Protein AF-A0A1V8TW25-F1 (afdb_monomer)

Structure (mmCIF, N/CA/C/O backbone):
data_AF-A0A1V8TW25-F1
#
_entry.id   AF-A0A1V8TW25-F1
#
loop_
_atom_site.group_PDB
_atom_site.id
_atom_site.type_symbol
_atom_site.label_atom_id
_atom_site.label_alt_id
_atom_site.label_comp_id
_atom_site.label_asym_id
_atom_site.label_entity_id
_atom_site.label_seq_id
_atom_site.pdbx_PDB_ins_code
_atom_site.Cartn_x
_atom_site.Cartn_y
_atom_site.Cartn_z
_atom_site.occupancy
_atom_site.B_iso_or_equiv
_atom_site.auth_seq_id
_atom_site.auth_comp_id
_atom_site.auth_asym_id
_atom_site.auth_atom_id
_atom_site.pdbx_PDB_model_num
ATOM 1 N N . GLY A 1 1 ? 4.333 6.235 -9.903 1.00 65.50 1 GLY A N 1
ATOM 2 C CA . GLY A 1 1 ? 3.315 5.379 -10.537 1.00 65.50 1 GLY A CA 1
ATOM 3 C C . GLY A 1 1 ? 2.230 5.117 -9.520 1.00 65.50 1 GLY A C 1
ATOM 4 O O . GLY A 1 1 ? 2.455 5.393 -8.349 1.00 65.50 1 GLY A O 1
ATOM 5 N N . MET A 1 2 ? 1.068 4.626 -9.938 1.00 74.69 2 MET A N 1
ATOM 6 C CA . MET A 1 2 ? 0.013 4.223 -9.002 1.00 74.69 2 MET A CA 1
ATOM 7 C C . MET A 1 2 ? 0.262 2.785 -8.531 1.00 74.69 2 MET A C 1
ATOM 9 O O . MET A 1 2 ? 0.697 1.964 -9.337 1.00 74.69 2 MET A O 1
ATOM 13 N N . LEU A 1 3 ? -0.008 2.494 -7.254 1.00 77.38 3 LEU A N 1
ATOM 14 C CA . LEU A 1 3 ? 0.042 1.143 -6.693 1.00 77.38 3 LEU A CA 1
ATOM 15 C C . LEU A 1 3 ? -1.385 0.630 -6.430 1.00 77.38 3 LEU A C 1
ATOM 17 O O . LEU A 1 3 ? -1.917 0.887 -5.351 1.00 77.38 3 LEU A O 1
ATOM 21 N N . PRO A 1 4 ? -2.043 -0.061 -7.381 1.00 82.00 4 PRO A N 1
ATOM 22 C CA . PRO A 1 4 ? -3.211 -0.875 -7.059 1.00 82.00 4 PRO A CA 1
ATOM 23 C C . PRO A 1 4 ? -2.842 -1.988 -6.072 1.00 82.00 4 PRO A C 1
ATOM 25 O O . PRO A 1 4 ? -2.096 -2.909 -6.405 1.00 82.00 4 PRO A O 1
ATOM 28 N N . LEU A 1 5 ? -3.387 -1.893 -4.863 1.00 85.06 5 LEU A N 1
ATOM 29 C CA . LEU A 1 5 ? -3.266 -2.891 -3.808 1.00 85.06 5 LEU A CA 1
ATOM 30 C C . LEU A 1 5 ? -4.661 -3.390 -3.449 1.00 85.06 5 LEU A C 1
ATOM 32 O O . LEU A 1 5 ? -5.619 -2.614 -3.444 1.00 85.06 5 LEU A O 1
ATOM 36 N N . THR A 1 6 ? -4.777 -4.678 -3.153 1.00 87.75 6 THR A N 1
ATOM 37 C CA . THR A 1 6 ? -6.023 -5.291 -2.694 1.00 87.75 6 THR A CA 1
ATOM 38 C C . THR A 1 6 ? -5.841 -5.835 -1.291 1.00 87.75 6 THR A C 1
ATOM 40 O O . THR A 1 6 ? -4.783 -6.354 -0.953 1.00 87.75 6 THR A O 1
ATOM 43 N N . PHE A 1 7 ? -6.868 -5.732 -0.454 1.00 89.75 7 PHE A N 1
ATOM 44 C CA . PHE A 1 7 ? -6.835 -6.363 0.861 1.00 89.75 7 PHE A CA 1
ATOM 45 C C . PHE A 1 7 ? -6.793 -7.882 0.697 1.00 89.75 7 PHE A C 1
ATOM 47 O O . PHE A 1 7 ? -7.620 -8.447 -0.022 1.00 89.75 7 PHE A O 1
ATOM 54 N N . SER A 1 8 ? -5.828 -8.549 1.340 1.00 88.44 8 SER A N 1
ATOM 55 C CA . SER A 1 8 ? -5.794 -10.015 1.340 1.00 88.44 8 SER A CA 1
ATOM 56 C C . SER A 1 8 ? -6.997 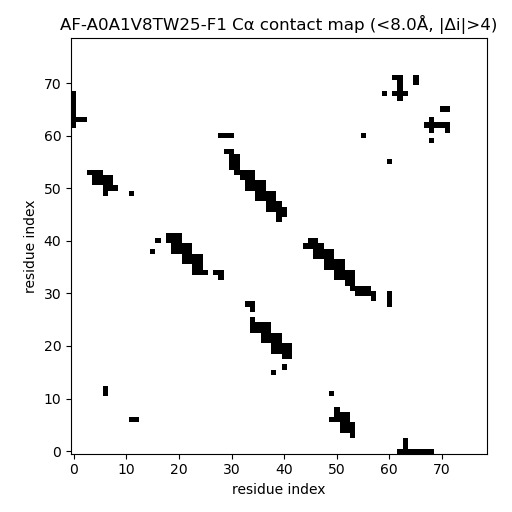-10.587 2.098 1.00 88.44 8 SER A C 1
ATOM 58 O O . SER A 1 8 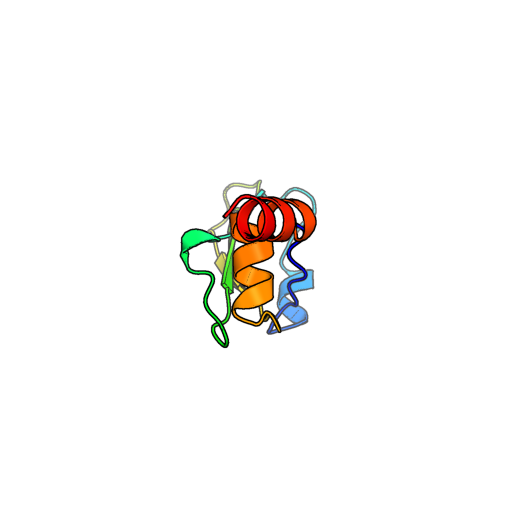? -7.517 -11.628 1.705 1.00 88.44 8 SER A O 1
ATOM 60 N N . ASN A 1 9 ? -7.464 -9.884 3.137 1.00 87.62 9 ASN A N 1
ATOM 61 C CA . ASN A 1 9 ? -8.719 -10.162 3.823 1.00 87.62 9 ASN A CA 1
ATOM 62 C C . ASN A 1 9 ? -9.673 -8.954 3.694 1.00 87.62 9 ASN A C 1
ATOM 64 O O . ASN A 1 9 ? -9.342 -7.874 4.185 1.00 87.62 9 ASN A O 1
ATOM 68 N N . PRO A 1 10 ? -10.857 -9.107 3.074 1.00 86.94 10 PRO A N 1
ATOM 69 C CA . PRO A 1 10 ? -11.845 -8.034 2.962 1.00 86.94 10 PRO A CA 1
ATOM 70 C C . PRO A 1 10 ? -12.263 -7.423 4.305 1.00 86.94 10 PRO A C 1
ATOM 72 O O . PRO A 1 10 ? -12.521 -6.227 4.360 1.00 86.94 10 PRO A O 1
ATOM 75 N N . GLU A 1 11 ? -12.279 -8.205 5.387 1.00 88.94 11 GLU A N 1
ATOM 76 C CA . GLU A 1 11 ? -12.658 -7.730 6.729 1.00 88.94 11 GLU A CA 1
ATOM 77 C C . GLU A 1 11 ? -11.677 -6.697 7.301 1.00 88.94 11 GLU A C 1
ATOM 79 O O . GLU A 1 11 ? -12.019 -5.946 8.214 1.00 88.94 11 GLU A O 1
ATOM 84 N N . ASP A 1 12 ? -10.444 -6.638 6.786 1.00 86.56 12 ASP A N 1
ATOM 85 C CA . ASP A 1 12 ? -9.476 -5.631 7.220 1.00 86.56 12 ASP A CA 1
ATOM 86 C C . ASP A 1 12 ? -9.869 -4.226 6.754 1.00 86.56 12 ASP A C 1
ATOM 88 O O . ASP A 1 12 ? -9.480 -3.250 7.391 1.00 86.56 12 ASP A O 1
ATOM 92 N N . TYR A 1 13 ? -10.692 -4.114 5.707 1.00 86.56 13 TYR A N 1
ATOM 93 C CA . TYR A 1 13 ? -11.257 -2.837 5.280 1.00 86.56 13 TYR A CA 1
ATOM 94 C C . TYR A 1 13 ? -12.120 -2.208 6.380 1.00 86.56 13 TYR A C 1
ATOM 96 O O . TYR A 1 13 ? -11.967 -1.027 6.677 1.00 86.56 13 TYR A O 1
ATOM 104 N N . ASP A 1 14 ? -12.960 -3.007 7.042 1.00 86.75 14 ASP A N 1
ATOM 105 C CA . ASP A 1 14 ? -13.873 -2.527 8.088 1.00 86.75 14 ASP A CA 1
ATOM 106 C C . ASP A 1 14 ? -13.135 -2.086 9.364 1.00 86.75 14 ASP A C 1
ATOM 108 O O . ASP A 1 14 ? -13.651 -1.296 10.159 1.00 86.75 14 ASP A O 1
ATOM 112 N N . LYS A 1 15 ? -11.907 -2.581 9.568 1.00 84.06 15 LYS A N 1
ATOM 113 C CA . LYS A 1 15 ? -11.058 -2.212 10.710 1.00 84.06 15 LYS A CA 1
ATOM 114 C C . LYS A 1 15 ? -10.406 -0.843 10.541 1.00 84.06 15 LYS A C 1
ATOM 116 O O . LYS A 1 15 ? -10.034 -0.238 11.543 1.00 84.06 15 LYS A O 1
ATOM 121 N N . ILE A 1 16 ? -10.247 -0.370 9.307 1.00 85.88 16 ILE A N 1
ATOM 122 C CA . ILE A 1 16 ? -9.565 0.887 8.998 1.00 85.88 16 ILE A CA 1
ATOM 123 C C . ILE A 1 16 ? -10.582 2.022 9.053 1.00 85.88 16 ILE A C 1
ATOM 125 O O . ILE A 1 16 ? -11.551 2.047 8.296 1.00 85.88 16 ILE A O 1
ATOM 129 N N . GLN A 1 17 ? -10.363 2.988 9.939 1.00 86.56 17 GLN A N 1
ATOM 130 C CA . GLN A 1 17 ? -11.206 4.173 10.022 1.00 86.56 17 GLN A CA 1
ATOM 131 C C . GLN A 1 17 ? -10.685 5.284 9.096 1.00 86.56 17 GLN A C 1
ATOM 133 O O . GLN A 1 17 ? -9.479 5.398 8.879 1.00 86.56 17 GLN A O 1
ATOM 138 N N . PRO A 1 18 ? -11.558 6.176 8.588 1.00 85.00 18 PRO A N 1
ATOM 139 C CA . PRO A 1 18 ? -11.155 7.267 7.692 1.00 85.00 18 PRO A CA 1
ATOM 140 C C . PRO A 1 18 ? -10.139 8.249 8.289 1.00 85.00 18 PRO A C 1
ATOM 142 O O . PRO A 1 18 ? -9.462 8.955 7.548 1.00 85.00 18 PRO A O 1
ATOM 145 N N . ALA A 1 19 ? -10.076 8.334 9.619 1.00 86.81 19 ALA A N 1
ATOM 146 C CA . ALA A 1 19 ? -9.157 9.212 10.331 1.00 86.81 19 ALA A CA 1
ATOM 147 C C . ALA A 1 19 ? -7.824 8.529 10.691 1.00 86.81 19 ALA A C 1
ATOM 149 O O . ALA A 1 19 ? -6.894 9.194 11.150 1.00 86.81 19 ALA A O 1
ATOM 150 N N . ASP A 1 20 ? -7.712 7.215 10.473 1.00 88.00 20 ASP A N 1
ATOM 151 C CA . ASP A 1 20 ? -6.499 6.471 10.781 1.00 88.00 20 ASP A CA 1
ATOM 152 C C . ASP A 1 20 ? -5.388 6.822 9.791 1.00 88.00 20 ASP A C 1
ATOM 154 O O . ASP A 1 20 ? -5.606 7.024 8.593 1.00 88.00 20 ASP A O 1
ATOM 158 N N . LYS A 1 21 ? -4.157 6.877 10.296 1.00 89.81 21 LYS A N 1
ATOM 159 C CA . LYS A 1 21 ? -2.979 7.017 9.443 1.00 89.81 21 LYS A CA 1
ATOM 160 C C . LYS A 1 21 ? -2.559 5.646 8.951 1.00 89.81 21 LYS A C 1
ATOM 162 O O . LYS A 1 21 ? -2.569 4.688 9.713 1.00 89.81 21 LYS A O 1
ATOM 167 N N . VAL A 1 22 ? -2.158 5.554 7.692 1.00 89.50 22 VAL A N 1
ATOM 168 C CA . VAL A 1 22 ? -1.682 4.299 7.111 1.00 89.50 22 VAL A CA 1
ATOM 169 C C . VAL A 1 22 ? -0.277 4.480 6.558 1.00 89.50 22 VAL A C 1
ATOM 171 O O . VAL A 1 22 ? -0.020 5.388 5.770 1.00 89.50 22 VAL A O 1
ATOM 174 N N . ASP A 1 23 ? 0.617 3.593 6.970 1.00 90.00 23 ASP A N 1
ATOM 175 C CA . ASP A 1 23 ? 1.997 3.525 6.524 1.00 90.00 23 ASP A CA 1
ATOM 176 C C . ASP A 1 23 ? 2.160 2.298 5.629 1.00 90.00 23 ASP A C 1
ATOM 178 O O . ASP A 1 23 ? 1.899 1.160 6.022 1.00 90.00 23 ASP A O 1
ATOM 182 N N . LEU A 1 24 ? 2.595 2.525 4.393 1.00 87.62 24 LEU A N 1
ATOM 183 C CA . LEU A 1 24 ? 2.819 1.467 3.417 1.00 87.62 24 LEU A CA 1
ATOM 184 C C . LEU A 1 24 ? 4.323 1.206 3.281 1.00 87.62 24 LEU A C 1
ATOM 186 O O . LEU A 1 24 ? 5.067 2.081 2.830 1.00 87.62 24 LEU A O 1
ATOM 190 N N . LEU A 1 25 ? 4.778 -0.006 3.615 1.00 84.12 25 LEU A N 1
ATOM 191 C CA . LEU A 1 25 ? 6.191 -0.389 3.499 1.00 84.12 25 LEU A CA 1
ATOM 192 C C . LEU A 1 25 ? 6.578 -0.712 2.042 1.00 84.12 25 LEU A C 1
ATOM 194 O O . LEU A 1 25 ? 6.885 -1.845 1.678 1.00 84.12 25 LEU A O 1
ATOM 198 N N . CYS A 1 26 ? 6.604 0.314 1.186 1.00 77.06 26 CYS A N 1
ATOM 199 C CA . CYS A 1 26 ? 6.988 0.224 -0.232 1.00 77.06 26 CYS A CA 1
ATOM 200 C C . CYS A 1 26 ? 8.418 -0.282 -0.473 1.00 77.06 26 CYS A C 1
ATOM 202 O O . CYS A 1 26 ? 8.744 -0.692 -1.586 1.00 77.06 26 CYS A O 1
ATOM 204 N N . THR A 1 27 ? 9.281 -0.248 0.542 1.00 77.69 27 THR A N 1
ATOM 205 C CA . THR A 1 27 ? 10.652 -0.770 0.475 1.00 77.69 27 THR A CA 1
ATOM 206 C C . THR A 1 27 ? 10.708 -2.285 0.303 1.00 77.69 27 THR A C 1
ATOM 208 O O . THR A 1 27 ? 11.696 -2.791 -0.221 1.00 77.69 27 THR A O 1
ATOM 211 N N . GLU A 1 28 ? 9.657 -3.005 0.700 1.00 74.06 28 GLU A N 1
ATOM 212 C CA . GLU A 1 28 ? 9.574 -4.468 0.607 1.00 74.06 28 GLU A CA 1
ATOM 213 C C . GLU A 1 28 ? 8.842 -4.955 -0.654 1.00 74.06 28 GLU A C 1
ATOM 215 O O . GLU A 1 28 ? 8.636 -6.156 -0.826 1.00 74.06 28 GLU A O 1
ATOM 220 N N . LEU A 1 29 ? 8.468 -4.037 -1.555 1.00 79.75 29 LEU A N 1
ATOM 221 C CA . LEU A 1 29 ? 7.746 -4.349 -2.786 1.00 79.75 29 LEU A CA 1
ATOM 222 C C . LEU A 1 29 ? 8.541 -5.345 -3.650 1.00 79.75 29 LEU A C 1
ATOM 224 O O . LEU A 1 29 ? 9.589 -5.010 -4.213 1.00 79.75 29 LEU A O 1
ATOM 228 N N . ALA A 1 30 ? 8.015 -6.562 -3.780 1.00 80.75 30 ALA A N 1
ATOM 229 C CA . ALA A 1 30 ? 8.622 -7.651 -4.536 1.00 80.75 30 ALA A CA 1
ATOM 230 C C . ALA A 1 30 ? 7.555 -8.471 -5.268 1.00 80.75 30 ALA A C 1
ATOM 232 O O . ALA A 1 30 ? 6.444 -8.655 -4.778 1.00 80.75 30 ALA A O 1
ATOM 233 N N . VAL A 1 31 ? 7.899 -8.995 -6.445 1.00 83.00 31 VAL A N 1
ATOM 234 C CA . VAL A 1 31 ? 6.974 -9.802 -7.252 1.00 83.00 31 VAL A CA 1
ATOM 235 C C . VAL A 1 31 ? 6.516 -11.033 -6.475 1.00 83.00 31 VAL A C 1
ATOM 237 O O . VAL A 1 31 ? 7.330 -11.768 -5.919 1.00 83.00 31 VAL A O 1
ATOM 240 N N . GLY A 1 32 ? 5.200 -11.245 -6.444 1.00 79.75 32 GLY A N 1
ATOM 241 C CA . GLY A 1 32 ? 4.583 -12.386 -5.768 1.00 79.75 32 GLY A CA 1
ATOM 242 C C . GLY A 1 32 ? 4.620 -12.333 -4.239 1.00 79.75 32 GLY A C 1
ATOM 243 O O . GLY A 1 32 ? 4.210 -13.306 -3.611 1.00 79.75 32 GLY A O 1
ATOM 244 N N . LYS A 1 33 ? 5.085 -11.234 -3.627 1.00 83.62 33 LYS A N 1
ATOM 245 C CA . LYS A 1 33 ? 5.016 -11.046 -2.175 1.00 83.62 33 LYS A CA 1
ATOM 246 C C . LYS A 1 33 ? 3.874 -10.101 -1.804 1.00 83.62 33 LYS A C 1
ATOM 248 O O . LYS A 1 33 ? 3.716 -9.076 -2.457 1.00 83.62 33 LYS A O 1
ATOM 253 N N . PRO A 1 34 ? 3.087 -10.415 -0.764 1.00 85.38 34 PRO A N 1
ATOM 254 C CA . PR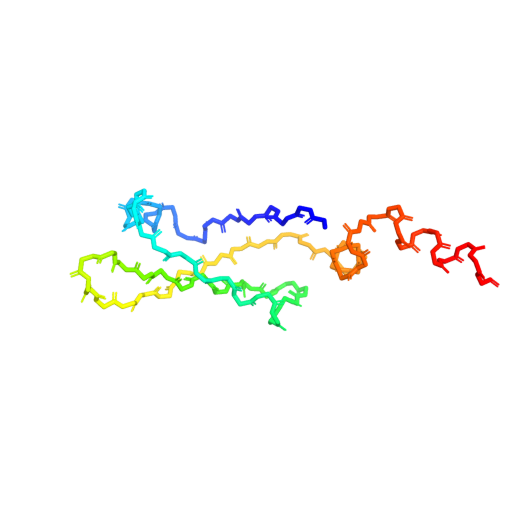O A 1 34 ? 2.151 -9.451 -0.210 1.00 85.38 34 PRO A CA 1
ATOM 255 C C . PRO A 1 34 ? 2.914 -8.277 0.417 1.00 85.38 34 PRO A C 1
ATOM 257 O O . PRO A 1 34 ? 4.016 -8.441 0.942 1.00 85.38 34 PRO A O 1
ATOM 260 N N . MET A 1 35 ? 2.313 -7.096 0.356 1.00 87.69 35 MET A N 1
ATOM 261 C CA . MET A 1 35 ? 2.763 -5.902 1.057 1.00 87.69 35 MET A CA 1
ATOM 262 C C . MET A 1 35 ? 2.116 -5.805 2.430 1.00 87.69 35 MET A C 1
ATOM 264 O O . MET A 1 35 ? 0.999 -6.265 2.633 1.00 87.69 35 MET A O 1
ATOM 268 N N . THR A 1 36 ? 2.79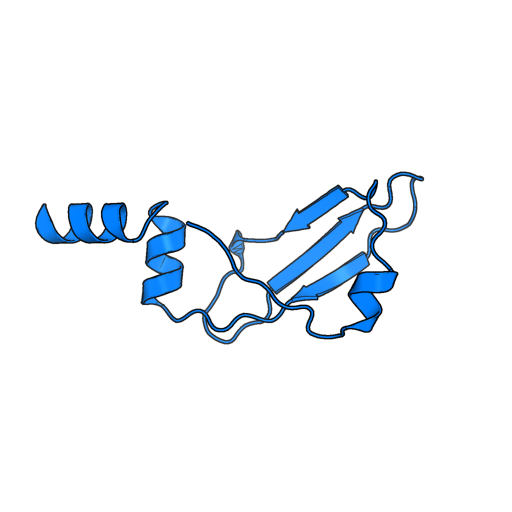1 -5.129 3.350 1.00 89.44 36 THR A N 1
ATOM 269 C CA . THR A 1 36 ? 2.250 -4.851 4.679 1.00 89.44 36 THR A CA 1
ATOM 270 C C . THR A 1 36 ? 1.851 -3.384 4.769 1.00 89.44 36 THR A C 1
ATOM 272 O O . THR A 1 36 ? 2.674 -2.490 4.546 1.00 89.44 36 THR A O 1
ATOM 275 N N . LEU A 1 37 ? 0.581 -3.139 5.085 1.00 90.00 37 LEU A N 1
ATOM 276 C CA . LEU A 1 37 ? 0.046 -1.828 5.425 1.00 90.00 37 LEU A CA 1
ATOM 277 C C . LEU A 1 37 ? -0.074 -1.734 6.938 1.00 90.00 37 LEU A C 1
ATOM 279 O O . LEU A 1 37 ? -0.872 -2.444 7.542 1.00 90.00 37 LEU A O 1
ATOM 283 N N . ARG A 1 38 ? 0.696 -0.849 7.556 1.00 90.56 38 ARG A N 1
ATOM 284 C CA . ARG A 1 38 ? 0.584 -0.588 8.983 1.00 90.56 38 ARG A CA 1
ATOM 285 C C . ARG A 1 38 ? -0.422 0.522 9.218 1.00 90.56 38 ARG A C 1
ATOM 287 O O . ARG A 1 38 ? -0.239 1.648 8.767 1.00 90.56 38 ARG A O 1
ATOM 294 N N . VAL A 1 39 ? -1.487 0.209 9.933 1.00 90.88 39 VAL A N 1
ATOM 295 C CA . VAL A 1 39 ? -2.541 1.156 10.279 1.00 90.88 39 VAL A CA 1
ATOM 296 C C . VAL A 1 39 ? -2.269 1.678 11.683 1.00 90.88 39 VAL A C 1
ATOM 298 O O . VAL A 1 39 ? -2.026 0.910 12.612 1.00 90.88 39 VAL A O 1
ATOM 301 N N . HIS A 1 40 ? -2.292 2.996 11.825 1.00 90.25 40 HIS A N 1
ATOM 302 C CA . HIS A 1 40 ? -2.082 3.756 13.046 1.00 90.25 40 HIS A CA 1
ATOM 303 C C . HIS A 1 40 ? -3.397 4.439 13.431 1.00 90.25 40 HIS A C 1
ATOM 305 O O . HIS A 1 40 ? -3.729 5.488 12.863 1.00 90.25 40 HIS A O 1
ATOM 311 N N . PRO A 1 41 ? -4.143 3.873 14.394 1.00 89.00 41 PRO A N 1
ATOM 312 C CA . PRO A 1 41 ? -5.393 4.464 14.835 1.00 89.00 41 PRO A CA 1
ATOM 313 C C . PRO A 1 41 ? -5.184 5.864 15.415 1.00 89.00 41 PRO A C 1
ATOM 315 O O . PRO A 1 41 ? -4.343 6.053 16.298 1.00 89.00 41 PRO A O 1
ATOM 318 N N . GLU A 1 42 ? -5.980 6.842 14.975 1.00 81.31 42 GLU A N 1
ATOM 319 C CA . GLU A 1 42 ? -5.831 8.245 15.410 1.00 81.31 42 GLU A CA 1
ATOM 320 C C . GLU A 1 42 ? -5.964 8.393 16.934 1.00 81.31 42 GLU A C 1
ATOM 322 O O . GLU A 1 42 ? -5.270 9.184 17.571 1.00 81.31 42 GLU A O 1
ATOM 327 N N . LYS A 1 43 ? -6.815 7.565 17.547 1.00 77.31 43 LYS A N 1
ATOM 328 C CA . LYS A 1 43 ? -7.124 7.600 18.984 1.00 77.31 43 LYS A CA 1
ATOM 329 C C . LYS A 1 43 ? -6.026 7.013 19.884 1.00 77.31 43 LYS A C 1
ATOM 331 O O . LYS A 1 43 ? -6.303 6.682 21.034 1.00 77.31 43 LYS A O 1
ATOM 336 N N . GLY A 1 44 ? -4.799 6.855 19.381 1.00 69.94 44 GLY A N 1
ATOM 337 C CA . GLY A 1 44 ? -3.691 6.251 20.128 1.00 69.94 44 GLY A CA 1
ATOM 338 C C . GLY A 1 44 ? -3.877 4.750 20.373 1.00 69.94 44 GLY A C 1
ATOM 339 O O . GLY A 1 44 ? -3.315 4.204 21.321 1.00 69.94 44 GLY A O 1
ATOM 340 N N . GLY A 1 45 ? -4.694 4.095 19.543 1.00 74.62 45 GLY A N 1
ATOM 341 C CA . GLY A 1 45 ? -4.857 2.645 19.558 1.00 74.62 45 GLY A CA 1
ATOM 342 C C . GLY A 1 45 ? -3.595 1.930 19.074 1.00 74.62 45 GLY A C 1
ATOM 343 O O . GLY A 1 45 ? -2.714 2.532 18.459 1.00 74.62 45 GLY A O 1
ATOM 344 N N . SER A 1 46 ? -3.499 0.630 19.351 1.00 83.44 46 SER A N 1
ATOM 345 C CA . SER A 1 46 ? -2.379 -0.181 18.876 1.00 83.44 46 SER A CA 1
ATOM 346 C C . SER A 1 46 ? -2.341 -0.224 17.352 1.00 83.44 46 SER A C 1
ATOM 348 O O . SER A 1 46 ? -3.361 -0.441 16.699 1.00 83.44 46 SER A O 1
ATOM 350 N N . THR A 1 47 ? -1.145 -0.045 16.799 1.00 89.94 47 THR A N 1
ATOM 351 C CA . THR A 1 47 ? -0.904 -0.218 15.369 1.00 89.94 47 THR A CA 1
ATOM 352 C C . THR A 1 47 ? -1.110 -1.670 14.978 1.00 89.94 47 THR A C 1
ATOM 354 O O . THR A 1 47 ? -0.657 -2.564 15.699 1.00 89.94 47 THR A O 1
ATOM 357 N N . PHE A 1 48 ? -1.733 -1.908 13.833 1.00 88.75 48 PHE A N 1
ATOM 358 C CA . PHE A 1 48 ? -1.912 -3.251 13.299 1.00 88.75 48 PHE A CA 1
ATOM 359 C C . PHE A 1 48 ? -1.452 -3.325 11.851 1.00 88.75 48 PHE A C 1
ATOM 361 O O . PHE A 1 48 ? -1.541 -2.357 11.099 1.00 88.75 48 PHE A O 1
ATOM 368 N N . ASP A 1 49 ? -0.949 -4.497 11.490 1.00 90.94 49 ASP A N 1
ATOM 369 C CA . ASP A 1 49 ? -0.397 -4.768 10.174 1.00 90.94 49 ASP A CA 1
ATOM 370 C C . ASP A 1 49 ? -1.445 -5.524 9.351 1.00 90.94 49 ASP A C 1
ATOM 372 O O . ASP A 1 49 ? -1.939 -6.576 9.759 1.00 90.94 49 ASP A O 1
ATOM 376 N N . VAL A 1 50 ? -1.797 -4.964 8.197 1.00 89.88 50 VAL A N 1
ATOM 377 C CA . VAL A 1 50 ? -2.771 -5.501 7.250 1.00 89.88 50 VAL A CA 1
ATOM 378 C C . VAL A 1 50 ? -2.027 -6.017 6.018 1.00 89.88 50 VAL A C 1
ATOM 380 O O . VAL A 1 50 ? -1.346 -5.234 5.346 1.00 89.88 50 VAL A O 1
ATOM 383 N N . PRO A 1 51 ? -2.137 -7.316 5.692 1.00 89.50 51 PRO A N 1
ATOM 384 C CA . PRO A 1 51 ? -1.569 -7.854 4.469 1.00 89.50 51 PRO A CA 1
ATOM 385 C C . PRO A 1 51 ? -2.374 -7.383 3.249 1.00 89.50 51 PRO A C 1
ATOM 387 O O . PRO A 1 51 ? -3.597 -7.532 3.168 1.00 89.50 51 PRO A O 1
ATOM 390 N N . LEU A 1 52 ? -1.661 -6.819 2.281 1.00 89.69 52 LEU A N 1
ATOM 391 C CA . LEU A 1 52 ? -2.171 -6.381 0.994 1.00 89.69 52 LEU A CA 1
ATOM 392 C C . LEU A 1 52 ? -1.573 -7.237 -0.121 1.00 89.69 52 LEU A C 1
ATOM 394 O O . LEU A 1 52 ? -0.360 -7.402 -0.235 1.00 89.69 52 LEU A O 1
ATOM 398 N N . SER A 1 53 ? -2.424 -7.741 -0.997 1.00 88.69 53 SER A N 1
ATOM 399 C CA . SER A 1 53 ? -2.031 -8.463 -2.197 1.00 88.69 53 SER A CA 1
ATOM 400 C C . SER A 1 53 ? -1.847 -7.505 -3.374 1.00 88.69 53 SER A C 1
ATOM 402 O O . SER A 1 53 ? -2.505 -6.469 -3.4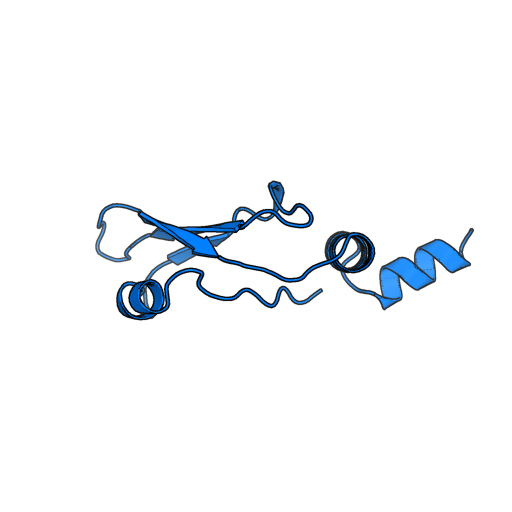85 1.00 88.69 53 SER A O 1
ATOM 404 N N . HIS A 1 54 ? -0.965 -7.875 -4.300 1.00 86.94 54 HIS A N 1
ATOM 405 C CA . HIS A 1 54 ? -0.810 -7.181 -5.572 1.00 86.94 54 HIS A CA 1
ATOM 406 C C . HIS A 1 54 ? -0.457 -8.150 -6.697 1.00 86.94 54 HIS A C 1
ATOM 408 O O . HIS A 1 54 ? 0.109 -9.218 -6.471 1.00 86.94 54 HIS A O 1
ATOM 414 N N . THR A 1 55 ? -0.727 -7.744 -7.934 1.00 84.38 55 THR A N 1
ATOM 415 C CA . THR A 1 55 ? -0.427 -8.528 -9.143 1.00 84.38 55 THR A CA 1
ATOM 416 C C . THR A 1 55 ? 0.721 -7.938 -9.963 1.00 84.38 55 THR A C 1
ATOM 418 O O . THR A 1 55 ? 0.872 -8.270 -11.138 1.00 84.38 55 THR A O 1
ATOM 421 N N . PHE A 1 56 ? 1.550 -7.075 -9.358 1.00 82.75 56 PHE A N 1
ATOM 422 C CA . PHE A 1 56 ? 2.686 -6.480 -10.059 1.00 82.75 56 PHE A CA 1
ATOM 423 C C . PHE A 1 56 ? 3.703 -7.510 -10.542 1.00 82.75 56 PHE A C 1
ATOM 425 O O . PHE A 1 56 ? 4.163 -8.363 -9.781 1.00 82.75 56 PHE A O 1
ATOM 432 N N . ASN A 1 57 ? 4.110 -7.348 -11.798 1.00 81.62 57 ASN A N 1
ATOM 433 C CA . ASN A 1 57 ? 5.303 -7.978 -12.353 1.00 81.62 57 ASN A CA 1
ATOM 434 C C . ASN A 1 57 ? 6.539 -7.068 -12.190 1.00 81.62 57 ASN A C 1
ATOM 436 O O . ASN A 1 57 ? 6.420 -5.899 -11.813 1.00 81.62 57 ASN A O 1
ATOM 440 N N . GLU A 1 58 ? 7.731 -7.591 -12.49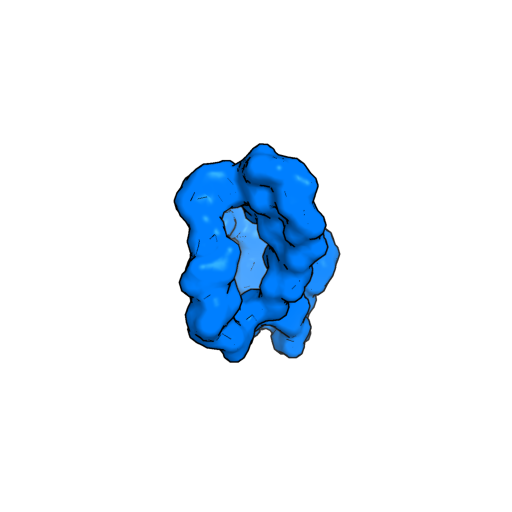1 1.00 80.44 58 GLU A N 1
ATOM 441 C CA . GLU A 1 5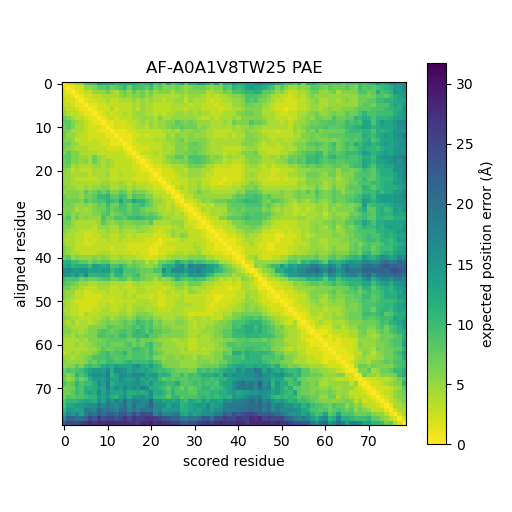8 ? 8.997 -6.851 -12.336 1.00 80.44 58 GLU A CA 1
ATOM 442 C C . GLU A 1 58 ? 8.990 -5.520 -13.101 1.00 80.44 58 GLU A C 1
ATOM 444 O O . GLU A 1 58 ? 9.369 -4.489 -12.550 1.00 80.44 58 GLU A O 1
ATOM 449 N N . GLY A 1 59 ? 8.467 -5.511 -14.332 1.00 78.56 59 GLY A N 1
ATOM 450 C CA . GLY A 1 59 ? 8.393 -4.304 -15.158 1.00 78.56 59 GLY A CA 1
ATOM 451 C C . GLY A 1 59 ? 7.488 -3.215 -14.571 1.00 78.56 59 GLY A C 1
ATOM 452 O O . GLY A 1 59 ? 7.826 -2.034 -14.614 1.00 78.56 59 GLY A O 1
ATOM 453 N N . GLN A 1 60 ? 6.359 -3.586 -13.966 1.00 78.69 60 GLN A N 1
ATOM 454 C CA . GLN A 1 60 ? 5.473 -2.633 -13.293 1.00 78.69 60 GLN A CA 1
ATOM 455 C C . GLN A 1 60 ? 6.084 -2.094 -11.993 1.00 78.69 60 GLN A C 1
ATOM 457 O O . GLN A 1 60 ? 5.923 -0.910 -11.690 1.00 78.69 60 GLN A O 1
ATOM 462 N N . ILE A 1 61 ? 6.828 -2.924 -11.253 1.00 80.50 61 ILE A N 1
ATOM 463 C CA . ILE A 1 61 ? 7.606 -2.472 -10.088 1.00 80.50 61 ILE A CA 1
ATOM 464 C C . ILE A 1 61 ? 8.678 -1.470 -10.527 1.00 80.50 61 ILE A C 1
ATOM 466 O O . ILE A 1 61 ? 8.870 -0.445 -9.872 1.00 80.50 61 ILE A O 1
ATOM 470 N N . GLU A 1 62 ? 9.351 -1.706 -11.652 1.00 78.88 62 GLU A N 1
ATOM 471 C CA . GLU A 1 62 ? 10.288 -0.734 -12.217 1.00 78.88 62 GLU A CA 1
ATOM 472 C C . GLU A 1 62 ? 9.594 0.576 -12.598 1.00 78.88 62 GLU A C 1
ATOM 474 O O . GLU A 1 62 ? 10.075 1.645 -12.226 1.00 78.88 62 GLU A O 1
ATOM 479 N N . TRP A 1 63 ? 8.433 0.535 -13.260 1.00 80.88 63 TRP A N 1
ATOM 480 C CA . TRP A 1 63 ? 7.649 1.745 -13.552 1.00 80.88 63 TRP A CA 1
ATOM 481 C C . TRP A 1 63 ? 7.299 2.530 -12.292 1.00 80.88 63 TRP A C 1
ATOM 483 O O . TRP A 1 63 ? 7.284 3.763 -12.307 1.00 80.88 63 TRP A O 1
ATOM 493 N N . PHE A 1 64 ? 7.020 1.827 -11.195 1.00 78.75 64 PHE A N 1
ATOM 494 C CA . PHE A 1 64 ? 6.808 2.454 -9.903 1.00 78.75 64 PHE A CA 1
ATOM 495 C C . PHE A 1 64 ? 8.093 3.114 -9.381 1.00 78.75 64 PHE A C 1
ATOM 497 O O . PHE A 1 64 ? 8.057 4.306 -9.072 1.00 78.75 64 PHE A O 1
ATOM 504 N N . LYS A 1 65 ? 9.230 2.400 -9.385 1.00 75.81 65 LYS A N 1
ATOM 505 C CA . LYS A 1 65 ? 10.550 2.925 -8.975 1.00 75.81 65 LYS A CA 1
ATOM 506 C C . LYS A 1 65 ? 10.982 4.153 -9.782 1.00 75.81 65 LYS A C 1
ATOM 508 O O . LYS A 1 65 ? 11.562 5.076 -9.222 1.00 75.81 65 LYS A O 1
ATOM 513 N N . PHE A 1 66 ? 10.675 4.192 -11.078 1.00 74.69 66 PHE A N 1
ATOM 514 C CA . PHE A 1 66 ? 10.989 5.318 -11.965 1.00 74.69 66 PHE A CA 1
ATOM 515 C C . PHE A 1 66 ? 9.934 6.435 -11.948 1.00 74.69 66 PHE A C 1
ATOM 517 O O . PHE A 1 66 ? 10.059 7.421 -12.674 1.00 74.69 66 PHE A O 1
ATOM 524 N N . GLY A 1 67 ? 8.882 6.314 -11.138 1.00 71.12 67 GLY A N 1
ATOM 525 C CA . GLY A 1 67 ? 7.821 7.312 -11.025 1.00 71.12 67 GLY A CA 1
ATOM 526 C C . GLY A 1 67 ? 6.752 7.222 -12.119 1.00 71.12 67 GLY A C 1
ATOM 527 O O . GLY A 1 67 ? 5.605 7.582 -11.857 1.00 71.12 67 GLY A O 1
ATOM 528 N N . SER A 1 68 ? 7.044 6.663 -13.293 1.00 74.12 68 SER A N 1
ATOM 529 C CA . SER A 1 68 ? 6.041 6.306 -14.303 1.00 74.12 68 SER A CA 1
ATOM 5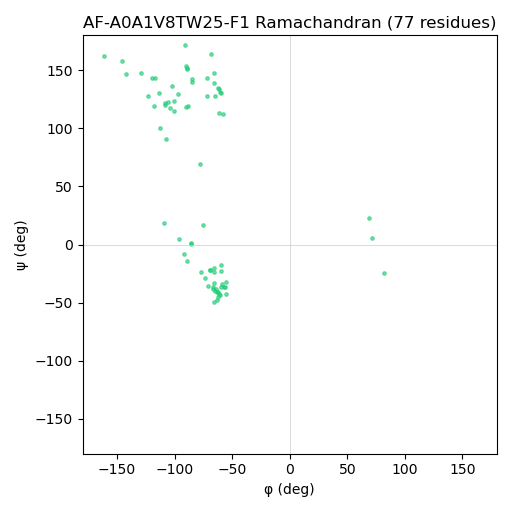30 C C . SER A 1 68 ? 6.587 5.292 -15.317 1.00 74.12 68 SER A C 1
ATOM 532 O O . SER A 1 68 ? 7.800 5.150 -15.488 1.00 74.12 68 SER A O 1
ATOM 534 N N . ALA A 1 69 ? 5.681 4.626 -16.043 1.00 73.25 69 ALA A N 1
ATOM 535 C CA . ALA A 1 69 ? 6.053 3.798 -17.191 1.00 73.25 69 ALA A CA 1
ATOM 536 C C . ALA A 1 69 ? 6.765 4.624 -18.276 1.00 73.25 69 ALA A C 1
ATOM 538 O O . ALA A 1 69 ? 7.727 4.158 -18.883 1.00 73.25 69 ALA A O 1
ATOM 539 N N . LEU A 1 70 ? 6.337 5.878 -18.464 1.00 75.00 70 LEU A N 1
ATOM 540 C CA . LEU A 1 70 ? 6.944 6.813 -19.407 1.00 75.00 70 LEU A CA 1
ATOM 541 C C . LEU A 1 70 ? 8.383 7.171 -19.016 1.00 75.00 70 LEU A C 1
ATOM 543 O O . LEU A 1 70 ? 9.248 7.201 -19.881 1.00 75.00 70 LEU A O 1
ATOM 547 N N . ASN A 1 71 ? 8.667 7.365 -17.726 1.00 76.12 71 ASN A N 1
ATOM 548 C CA . ASN A 1 71 ? 10.016 7.656 -17.234 1.00 76.12 71 ASN A CA 1
ATOM 549 C C . ASN A 1 71 ? 10.958 6.462 -17.423 1.00 76.12 71 ASN A C 1
ATOM 551 O O . ASN A 1 71 ? 12.118 6.645 -17.787 1.00 76.12 71 ASN A O 1
ATOM 555 N N . MET A 1 72 ? 10.460 5.238 -17.210 1.00 75.19 72 MET A N 1
ATOM 556 C CA . MET A 1 72 ? 11.228 4.023 -17.493 1.00 75.19 72 MET A CA 1
ATOM 557 C C . MET A 1 72 ? 11.535 3.912 -18.992 1.00 75.19 72 MET A C 1
ATOM 559 O O . MET A 1 72 ? 12.691 3.722 -19.363 1.00 75.19 72 MET A O 1
ATOM 563 N N . MET A 1 73 ? 10.533 4.112 -19.856 1.00 72.56 73 MET A N 1
ATOM 564 C CA . MET A 1 73 ? 10.718 4.101 -21.313 1.00 72.56 73 MET A CA 1
ATOM 565 C C . MET A 1 73 ? 11.664 5.208 -21.791 1.00 72.56 73 MET A C 1
ATOM 567 O O . MET A 1 73 ? 12.523 4.947 -22.626 1.00 72.56 73 MET A O 1
ATOM 571 N N . ALA A 1 74 ? 11.571 6.415 -21.229 1.00 75.06 74 ALA A N 1
ATOM 572 C CA . ALA A 1 74 ? 12.486 7.515 -21.525 1.00 75.06 74 ALA A CA 1
ATOM 573 C C . ALA A 1 74 ? 13.930 7.167 -21.139 1.00 75.06 74 ALA A C 1
ATOM 575 O O . ALA A 1 74 ? 14.843 7.403 -21.922 1.00 75.06 74 ALA A O 1
ATOM 576 N N . LYS A 1 75 ? 14.143 6.535 -19.978 1.00 70.00 75 LYS A N 1
ATOM 577 C CA . LYS A 1 75 ? 15.472 6.066 -19.562 1.00 70.00 75 LYS A CA 1
ATOM 578 C C . LYS A 1 75 ? 15.997 4.937 -20.453 1.00 70.00 75 LYS A C 1
ATOM 580 O O . LYS A 1 75 ? 17.190 4.891 -20.723 1.00 70.00 75 LYS A O 1
ATOM 585 N N . LYS A 1 76 ? 15.116 4.044 -20.914 1.00 65.50 76 LYS A N 1
ATOM 586 C CA . LYS A 1 76 ? 15.464 2.917 -21.791 1.00 65.50 76 LYS A CA 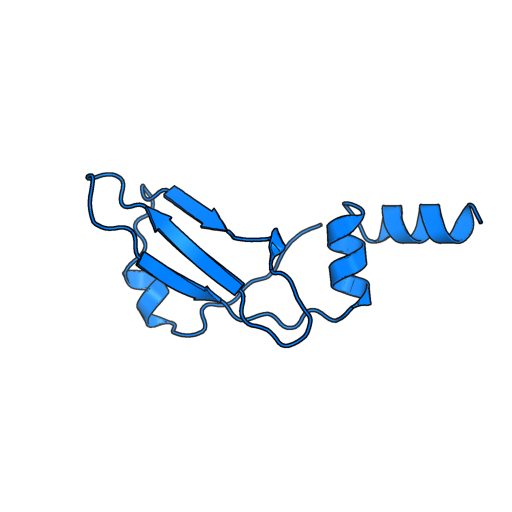1
ATOM 587 C C . LYS A 1 76 ? 15.762 3.345 -23.234 1.00 65.50 76 LYS A C 1
ATOM 589 O O . LYS A 1 76 ? 16.552 2.680 -23.882 1.00 65.50 76 LYS A O 1
ATOM 594 N N . ASN A 1 77 ? 15.155 4.436 -23.707 1.00 63.94 77 ASN A N 1
ATOM 595 C CA . ASN A 1 77 ? 15.409 5.029 -25.029 1.00 63.94 77 ASN A CA 1
ATOM 596 C C . ASN A 1 77 ? 16.538 6.075 -25.033 1.00 63.94 77 ASN A C 1
ATOM 598 O O . ASN A 1 77 ? 16.975 6.486 -26.102 1.00 63.94 77 ASN A O 1
ATOM 602 N N . ALA A 1 78 ? 16.968 6.555 -23.863 1.00 58.28 78 ALA A N 1
ATOM 603 C CA . ALA A 1 78 ? 18.121 7.447 -23.726 1.00 58.28 78 ALA A CA 1
ATOM 604 C C . ALA A 1 78 ? 19.463 6.690 -23.617 1.00 58.28 78 ALA A C 1
ATOM 606 O O . ALA A 1 78 ? 20.502 7.330 -23.454 1.00 58.28 78 ALA A O 1
ATOM 607 N N . ALA A 1 79 ? 19.424 5.355 -23.675 1.00 47.88 79 ALA A N 1
ATOM 608 C CA . ALA A 1 79 ? 20.572 4.458 -23.797 1.00 47.88 79 ALA A CA 1
ATOM 609 C C . ALA A 1 79 ? 20.642 3.915 -25.229 1.00 47.88 79 ALA A C 1
ATOM 611 O O . ALA A 1 79 ? 21.778 3.750 -25.724 1.00 47.88 79 ALA A O 1
#

Solvent-accessible surface area (backbone atoms only — not comparable to full-atom values): 4712 Å² total; per-residue (Å²): 71,87,79,81,68,40,65,68,49,72,71,57,56,79,72,58,54,95,74,36,46,74,47,69,55,70,89,68,71,48,69,87,46,66,42,51,36,37,36,38,41,69,87,75,50,81,67,46,77,42,58,25,35,57,86,54,49,70,68,56,50,46,15,40,76,52,52,24,61,65,47,40,50,51,58,64,70,74,106

Mean predicted aligned error: 7.22 Å

Secondary structure (DSSP, 8-state):
-----EESSTHHHHH--TT-EEEE-GGG--TTPPEEEEEE-TTSPPPEEEEEE----HHHHHHHHTSSHHHHHHHHH--

Foldseek 3Di:
DDFDKAFPDPVVVVVADPPWDKDWPLVPDDAPAWTWIWIHGPVRDDIDITTIDDHDDPLVNVCVVLVHNVSVVVVVVVD

Radius of gyration: 15.33 Å; Cα contacts (8 Å, |Δi|>4): 115; chains: 1; bounding box: 34×22×45 Å

pLDDT: mean 81.46, std 8.2, range [47.88, 90.94]

Sequence (79 aa):
GMLPLTFSNPEDYDKIQPADKVDLLCTELAVGKPMTLRVHPEKGGSTFDVPLSHTFNEGQIEWFKFGSALNMMAKKNAA

Nearest PDB structures (foldseek):
  1b0m-assembly1_A  TM=9.461E-01  e=4.714E-07  Sus scrofa
  1c97-assembly1_A  TM=9.464E-01  e=3.717E-06  Bos taurus
  8zxq-assembly1_A  TM=3.850E-01  e=3.816E-01  Synechocystis sp. PCC 6803 substr. Kazusa
  7stb-assembly1_F  TM=4.775E-01  e=1.366E+00  Saccharomyces cerevisiae S288C
  5m1k-assembly2_B  TM=3.460E-01  e=5.868E+00  Thermus phage G20c